Protein AF-A0A3S9A355-F1 (afdb_monomer_lite)

Secondary structure (DSSP, 8-state):
-----HHHHHHHHHHHHHHHHHHHHHHHHHHHHHTT-HHHHS-HHHHHHHHHHHHHHHHHHHHHHHHHHHHHTT------TT--PPPS-HHHHHHHHHHHHHHHHHHHH-

Structure (mmCIF, N/CA/C/O backbone):
data_AF-A0A3S9A355-F1
#
_entry.id   AF-A0A3S9A355-F1
#
loop_
_atom_site.group_PDB
_atom_site.id
_atom_site.type_symbol
_atom_site.label_atom_id
_atom_site.label_alt_id
_atom_site.label_comp_id
_atom_site.label_asym_id
_atom_site.label_entity_id
_atom_site.label_seq_id
_atom_site.pdbx_PDB_ins_code
_atom_site.Cartn_x
_atom_site.Cartn_y
_atom_site.Cartn_z
_atom_site.occupancy
_atom_site.B_iso_or_equiv
_atom_site.auth_seq_id
_atom_site.auth_comp_id
_atom_site.auth_asym_id
_atom_site.auth_atom_id
_atom_site.pdbx_PDB_model_num
ATOM 1 N N . MET A 1 1 ? 5.252 12.314 -27.154 1.00 49.91 1 MET A N 1
ATOM 2 C CA . MET A 1 1 ? 5.104 11.037 -26.419 1.00 49.91 1 MET A CA 1
ATOM 3 C C . MET A 1 1 ? 6.494 10.537 -26.061 1.00 49.91 1 MET A C 1
ATOM 5 O O . MET A 1 1 ? 7.268 10.267 -26.967 1.00 49.91 1 MET A O 1
ATOM 9 N N . ARG A 1 2 ? 6.859 10.505 -24.773 1.00 59.22 2 ARG A N 1
ATOM 10 C CA . ARG A 1 2 ? 8.147 9.936 -24.342 1.00 59.22 2 ARG A CA 1
ATOM 11 C C . ARG A 1 2 ? 8.088 8.416 -24.506 1.00 59.22 2 ARG A C 1
ATOM 13 O O . ARG A 1 2 ? 7.200 7.777 -23.946 1.00 59.22 2 ARG A O 1
ATOM 20 N N . PHE A 1 3 ? 9.007 7.843 -25.276 1.00 64.06 3 PHE A N 1
ATOM 21 C CA . PHE A 1 3 ? 9.158 6.395 -25.374 1.00 64.06 3 PHE A CA 1
ATOM 22 C C . PHE A 1 3 ? 9.804 5.882 -24.081 1.00 64.06 3 PHE A C 1
ATOM 24 O O . PHE A 1 3 ? 11.012 5.977 -23.901 1.00 64.06 3 PHE A O 1
ATOM 31 N N . LEU A 1 4 ? 8.984 5.390 -23.149 1.00 73.31 4 LEU A N 1
ATOM 32 C CA . LEU A 1 4 ? 9.461 4.731 -21.930 1.00 73.31 4 LEU A CA 1
ATOM 33 C C . LEU A 1 4 ? 10.135 3.403 -22.293 1.00 73.31 4 LEU A C 1
ATOM 35 O O . LEU A 1 4 ? 9.485 2.545 -22.906 1.00 73.31 4 LEU A O 1
ATOM 39 N N . SER A 1 5 ? 11.392 3.232 -21.874 1.00 76.25 5 SER A N 1
ATOM 40 C CA . SER A 1 5 ? 12.139 1.973 -21.992 1.00 76.25 5 SER A CA 1
ATOM 41 C C . SER A 1 5 ? 11.449 0.841 -21.215 1.00 76.25 5 SER A C 1
ATOM 43 O O . SER A 1 5 ? 10.748 1.080 -20.230 1.00 76.25 5 SER A O 1
ATOM 45 N N . THR A 1 6 ? 11.637 -0.410 -21.637 1.00 77.31 6 THR A N 1
ATOM 46 C CA . THR A 1 6 ? 11.049 -1.594 -20.983 1.00 77.31 6 THR A CA 1
ATOM 47 C C . THR A 1 6 ? 11.493 -1.744 -19.527 1.00 77.31 6 THR A C 1
ATOM 49 O O . THR A 1 6 ? 10.673 -2.111 -18.687 1.00 77.31 6 THR A O 1
ATOM 52 N N . ALA A 1 7 ? 12.744 -1.404 -19.206 1.00 75.75 7 ALA A N 1
ATOM 53 C CA . ALA A 1 7 ? 13.264 -1.413 -17.837 1.00 75.75 7 ALA A CA 1
ATOM 54 C C . ALA A 1 7 ? 12.567 -0.363 -16.955 1.00 75.75 7 ALA A C 1
ATOM 56 O O . ALA A 1 7 ? 12.084 -0.676 -15.871 1.00 75.75 7 ALA A O 1
ATOM 57 N N . GLN A 1 8 ? 12.404 0.854 -17.478 1.00 79.44 8 GLN A N 1
ATOM 58 C CA . GLN A 1 8 ? 11.722 1.954 -16.791 1.00 79.44 8 GLN A CA 1
ATOM 59 C C . GLN A 1 8 ? 10.246 1.630 -16.530 1.00 79.44 8 GLN A C 1
ATOM 61 O O . GLN A 1 8 ? 9.731 1.883 -15.448 1.00 79.44 8 GLN A O 1
ATOM 66 N N . ARG A 1 9 ? 9.559 0.992 -17.487 1.00 81.62 9 ARG A N 1
ATOM 67 C CA . ARG A 1 9 ? 8.175 0.523 -17.284 1.00 81.62 9 ARG A CA 1
ATOM 68 C C . ARG A 1 9 ? 8.068 -0.518 -16.170 1.00 81.62 9 ARG A C 1
ATOM 70 O O . ARG A 1 9 ? 7.082 -0.509 -15.440 1.00 81.62 9 ARG A O 1
ATOM 77 N N . ARG A 1 10 ? 9.050 -1.418 -16.052 1.00 82.12 10 ARG A N 1
ATOM 78 C CA . ARG A 1 10 ? 9.075 -2.446 -15.000 1.00 82.12 10 ARG A CA 1
ATOM 79 C C . ARG A 1 10 ? 9.292 -1.834 -13.619 1.00 82.12 10 ARG A C 1
ATOM 81 O O . ARG A 1 10 ? 8.571 -2.210 -12.703 1.00 82.12 10 ARG A O 1
ATOM 88 N N . ALA A 1 11 ? 10.217 -0.886 -13.488 1.00 82.00 11 ALA A N 1
ATOM 89 C CA . ALA A 1 11 ? 10.472 -0.190 -12.227 1.00 82.00 11 ALA A CA 1
ATOM 90 C C . ALA A 1 11 ? 9.240 0.612 -11.760 1.00 82.00 11 ALA A C 1
ATOM 92 O O . ALA A 1 11 ? 8.757 0.412 -10.642 1.00 82.00 11 ALA A O 1
ATOM 93 N N . ILE A 1 12 ? 8.613 1.363 -12.675 1.00 85.75 12 ILE A N 1
ATOM 94 C CA . ILE A 1 12 ? 7.362 2.083 -12.402 1.00 85.75 12 ILE A CA 1
ATOM 95 C C . ILE A 1 12 ? 6.268 1.103 -11.960 1.00 85.75 12 ILE A C 1
ATOM 97 O O . ILE A 1 12 ? 5.634 1.308 -10.926 1.00 85.75 12 ILE A O 1
ATOM 101 N N . ALA A 1 13 ? 6.051 0.016 -12.709 1.00 87.25 13 ALA A N 1
ATOM 102 C CA . ALA A 1 13 ? 5.039 -0.982 -12.362 1.00 87.25 13 ALA A CA 1
ATOM 103 C C . ALA A 1 13 ? 5.299 -1.606 -10.981 1.00 87.25 13 ALA A C 1
ATOM 105 O O . ALA A 1 13 ? 4.369 -1.762 -10.194 1.00 87.25 13 ALA A O 1
ATOM 106 N N . HIS A 1 14 ? 6.557 -1.908 -10.660 1.00 86.62 14 HIS A N 1
ATOM 107 C CA . HIS A 1 14 ? 6.967 -2.459 -9.368 1.00 86.62 14 HIS A CA 1
ATOM 108 C C . HIS A 1 14 ? 6.615 -1.523 -8.206 1.00 86.62 14 HIS A C 1
ATOM 110 O O . HIS A 1 14 ? 6.001 -1.955 -7.224 1.00 86.62 14 HIS A O 1
ATOM 116 N N . HIS A 1 15 ? 6.953 -0.238 -8.332 1.00 88.69 15 HIS A N 1
ATOM 117 C CA . HIS A 1 15 ? 6.635 0.780 -7.332 1.00 88.69 15 HIS A CA 1
ATOM 118 C C . HIS A 1 15 ? 5.126 1.016 -7.190 1.00 88.69 15 HIS A C 1
ATOM 120 O O . HIS A 1 15 ? 4.627 1.116 -6.067 1.00 88.69 15 HIS A O 1
ATOM 126 N N . LEU A 1 16 ? 4.380 1.029 -8.299 1.00 91.19 16 LEU A N 1
ATOM 127 C CA . LEU A 1 16 ? 2.924 1.191 -8.288 1.00 91.19 16 LEU A CA 1
ATOM 128 C C . LEU A 1 16 ? 2.200 -0.003 -7.656 1.00 91.19 16 LEU A C 1
ATOM 130 O O . LEU A 1 16 ? 1.292 0.200 -6.849 1.00 91.19 16 LEU A O 1
ATOM 134 N N . ILE A 1 17 ? 2.604 -1.238 -7.971 1.00 92.06 17 ILE A N 1
ATOM 135 C CA . ILE A 1 17 ? 2.017 -2.448 -7.374 1.00 92.06 17 ILE A CA 1
ATOM 136 C C . ILE A 1 17 ? 2.235 -2.435 -5.862 1.00 92.06 17 ILE A C 1
ATOM 138 O O . ILE A 1 17 ? 1.279 -2.587 -5.102 1.00 92.06 17 ILE A O 1
ATOM 142 N N . ARG A 1 18 ? 3.471 -2.199 -5.406 1.00 91.56 18 ARG A N 1
ATOM 143 C CA . ARG A 1 18 ? 3.762 -2.137 -3.969 1.00 91.56 18 ARG A CA 1
ATOM 144 C C . ARG A 1 18 ? 3.002 -1.002 -3.282 1.00 91.56 18 ARG A C 1
ATOM 146 O O . ARG A 1 18 ? 2.383 -1.243 -2.252 1.00 91.56 18 ARG A O 1
ATOM 153 N N . SER A 1 19 ? 2.994 0.201 -3.860 1.00 94.88 19 SER A N 1
ATOM 154 C CA . SER A 1 19 ? 2.238 1.338 -3.318 1.00 94.88 19 SER A CA 1
ATOM 155 C C . SER A 1 19 ? 0.744 1.013 -3.180 1.00 94.88 19 SER A C 1
ATOM 157 O O . SER A 1 19 ? 0.150 1.284 -2.135 1.00 94.88 19 SER A O 1
ATOM 159 N N . SER A 1 20 ? 0.160 0.339 -4.175 1.00 95.56 20 SER A N 1
ATOM 160 C CA . SER A 1 20 ? -1.246 -0.089 -4.156 1.00 95.56 20 SER A CA 1
ATOM 161 C C . SER A 1 20 ? -1.522 -1.113 -3.051 1.00 95.56 20 SER A C 1
ATOM 163 O O . SER A 1 20 ? -2.491 -0.965 -2.311 1.00 95.56 20 SER A O 1
ATOM 165 N N . ILE A 1 21 ? -0.651 -2.116 -2.890 1.00 95.44 21 ILE A N 1
ATOM 166 C CA . ILE A 1 21 ? -0.770 -3.139 -1.836 1.00 95.44 21 ILE A CA 1
ATOM 167 C C . ILE A 1 21 ? -0.695 -2.499 -0.445 1.00 95.44 21 ILE A C 1
ATOM 169 O O . ILE A 1 21 ? -1.554 -2.755 0.397 1.00 95.44 21 ILE A O 1
ATOM 173 N N . LEU A 1 22 ? 0.304 -1.644 -0.202 1.00 96.56 22 LEU A N 1
ATOM 174 C CA . LEU A 1 22 ? 0.476 -0.982 1.094 1.00 96.56 22 LEU A CA 1
ATOM 175 C C . LEU A 1 22 ? -0.692 -0.041 1.413 1.00 96.56 22 LEU A C 1
ATOM 177 O O . LEU A 1 22 ? -1.178 -0.030 2.543 1.00 96.56 22 LEU A O 1
ATOM 181 N N . THR A 1 23 ? -1.173 0.698 0.411 1.00 97.31 23 THR A N 1
ATOM 182 C CA . THR A 1 23 ? -2.380 1.529 0.529 1.00 97.31 23 THR A CA 1
ATOM 183 C C . THR A 1 23 ? -3.590 0.673 0.889 1.00 97.31 23 THR A C 1
ATOM 185 O O . THR A 1 23 ? -4.335 1.026 1.799 1.00 97.31 23 THR A O 1
ATOM 188 N N . GLY A 1 24 ? -3.756 -0.477 0.233 1.00 96.38 24 GLY A N 1
ATOM 189 C CA . GLY A 1 24 ? -4.821 -1.427 0.535 1.00 96.38 24 GLY A CA 1
ATOM 190 C C . GLY A 1 24 ? -4.795 -1.896 1.990 1.00 96.38 24 GLY A C 1
ATOM 191 O O . GLY A 1 24 ? -5.821 -1.825 2.661 1.00 96.38 24 GLY A O 1
ATOM 192 N N . PHE A 1 25 ? -3.631 -2.293 2.514 1.00 96.81 25 PH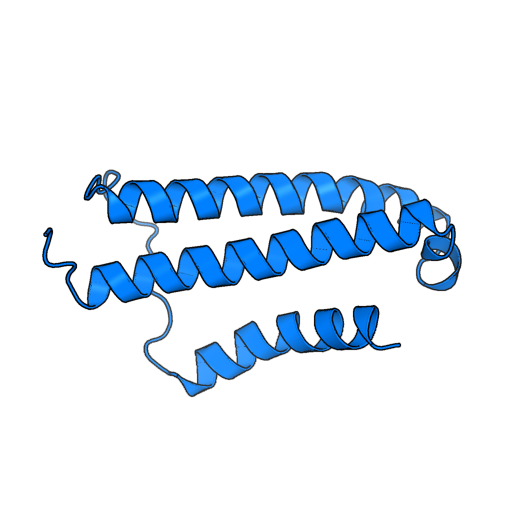E A N 1
ATOM 193 C CA . PHE A 1 25 ? -3.499 -2.655 3.931 1.00 96.81 25 PHE A CA 1
ATOM 194 C C . PHE A 1 25 ? -3.808 -1.486 4.871 1.00 96.81 25 PHE A C 1
ATOM 196 O O . PHE A 1 25 ? -4.526 -1.668 5.853 1.00 96.81 25 PHE A O 1
ATOM 203 N N . GLY A 1 26 ? -3.307 -0.284 4.574 1.00 96.81 26 GLY A N 1
ATOM 204 C CA . GLY A 1 26 ? -3.604 0.908 5.370 1.00 96.81 26 GLY A CA 1
ATOM 205 C C . GLY A 1 26 ? -5.104 1.214 5.420 1.00 96.81 26 GLY A C 1
ATOM 206 O O . GLY A 1 26 ? -5.652 1.461 6.496 1.00 96.81 26 GLY A O 1
ATOM 207 N N . LEU A 1 27 ? -5.788 1.135 4.275 1.00 96.56 27 LEU A N 1
ATOM 208 C CA . LEU A 1 27 ? -7.238 1.324 4.178 1.00 96.56 27 LEU A CA 1
ATOM 209 C C . LEU A 1 27 ? -8.014 0.222 4.903 1.00 96.56 27 LEU A C 1
ATOM 211 O O . LEU A 1 27 ? -8.997 0.522 5.576 1.00 96.56 27 LEU A O 1
ATOM 215 N N . TYR A 1 28 ? -7.559 -1.027 4.819 1.00 95.75 28 TYR A N 1
ATOM 216 C CA . TYR A 1 28 ? -8.180 -2.139 5.533 1.00 95.75 28 TYR A CA 1
ATOM 217 C C . TYR A 1 28 ? -8.097 -1.956 7.054 1.00 95.75 28 TYR A C 1
ATOM 219 O O . TYR A 1 28 ? -9.092 -2.118 7.757 1.00 95.75 28 TYR A O 1
ATOM 227 N N . ILE A 1 29 ? -6.946 -1.515 7.572 1.00 95.50 29 ILE A N 1
ATOM 228 C CA . ILE A 1 29 ? -6.810 -1.179 8.996 1.00 95.50 29 ILE A CA 1
ATOM 229 C C . ILE A 1 29 ? -7.782 -0.055 9.372 1.00 95.50 29 ILE A C 1
ATOM 231 O O . ILE A 1 29 ? -8.484 -0.174 10.374 1.00 95.50 29 ILE A O 1
ATOM 235 N N . ILE A 1 30 ? -7.870 1.014 8.571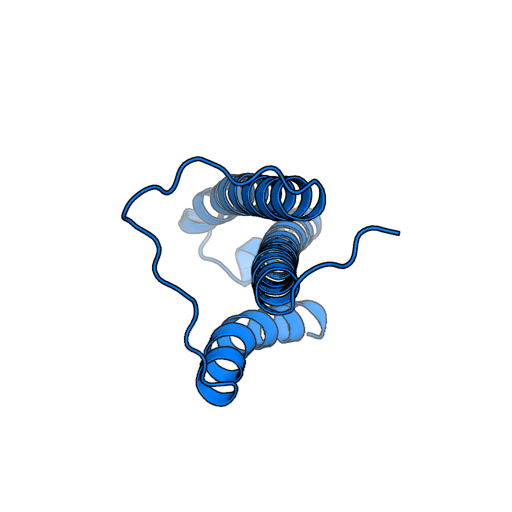 1.00 95.81 30 ILE A N 1
ATOM 236 C CA . ILE A 1 30 ? -8.830 2.104 8.813 1.00 95.81 30 ILE A CA 1
ATOM 237 C C . ILE A 1 30 ? -10.267 1.568 8.855 1.00 95.81 30 ILE A C 1
ATOM 239 O O . ILE A 1 30 ? -11.019 1.921 9.763 1.00 95.81 30 ILE A O 1
ATOM 243 N N . PHE A 1 31 ? -10.637 0.693 7.921 1.00 95.31 31 PHE A N 1
ATOM 244 C CA . PHE A 1 31 ? -11.953 0.060 7.877 1.00 95.31 31 PHE A CA 1
ATOM 245 C C . PHE A 1 31 ? -12.254 -0.749 9.152 1.00 95.31 31 PHE A C 1
ATOM 247 O O . PHE A 1 31 ? -13.306 -0.558 9.769 1.00 95.31 31 PHE A O 1
ATOM 254 N N . LEU A 1 32 ? -11.317 -1.582 9.616 1.00 94.31 32 LEU A N 1
ATOM 255 C CA . LEU A 1 32 ? -11.466 -2.351 10.862 1.00 94.31 32 LEU A CA 1
ATOM 256 C C . LEU A 1 32 ? -11.564 -1.454 12.106 1.00 94.31 32 LEU A C 1
ATOM 258 O O . LEU A 1 32 ? -12.262 -1.780 13.070 1.00 94.31 32 LEU A O 1
ATOM 262 N N . VAL A 1 33 ? -10.866 -0.316 12.103 1.00 94.19 33 VAL A N 1
ATOM 263 C CA . VAL A 1 33 ? -10.942 0.676 13.185 1.00 94.19 33 VAL A CA 1
ATOM 264 C C . VAL A 1 33 ? -12.308 1.356 13.204 1.00 94.19 33 VAL A C 1
ATOM 266 O O . VAL A 1 33 ? -12.896 1.476 14.277 1.00 94.19 33 VAL A O 1
ATOM 269 N N . GLN A 1 34 ? -12.818 1.780 12.045 1.00 95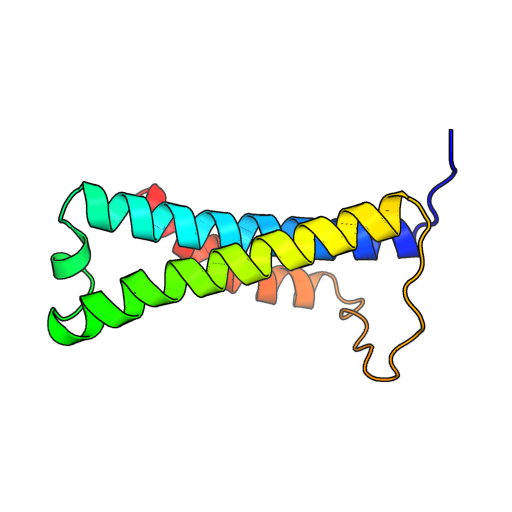.12 34 GLN A N 1
ATOM 270 C CA . GLN A 1 34 ? -14.109 2.468 11.932 1.00 95.12 34 GLN A CA 1
ATOM 271 C C . GLN A 1 34 ? -15.292 1.555 12.269 1.00 95.12 34 GLN A C 1
ATOM 273 O O . GLN A 1 34 ? -16.262 2.003 12.870 1.00 95.12 34 GLN A O 1
ATOM 278 N N . THR A 1 35 ? -15.204 0.270 11.926 1.00 94.12 35 THR A N 1
ATOM 279 C CA . THR A 1 35 ? -16.241 -0.726 12.243 1.00 94.12 35 THR A CA 1
ATOM 280 C C . THR A 1 35 ? -16.130 -1.283 13.664 1.00 94.12 35 THR A C 1
ATOM 282 O O . THR A 1 35 ? -16.933 -2.126 14.052 1.00 94.12 35 THR A O 1
ATOM 285 N N . HIS A 1 36 ? -15.143 -0.837 14.454 1.00 91.12 36 HIS A N 1
ATOM 286 C CA . HIS A 1 36 ? -14.833 -1.356 15.792 1.00 91.12 36 HIS A CA 1
ATOM 287 C C . HIS A 1 36 ? -14.550 -2.874 15.842 1.00 91.12 36 HIS A C 1
ATOM 289 O O . HIS A 1 36 ? -14.491 -3.459 16.924 1.00 91.12 36 HIS A O 1
ATOM 295 N N . THR A 1 37 ? -14.309 -3.510 14.694 1.00 92.12 37 THR A N 1
ATOM 296 C CA . THR A 1 37 ? -14.045 -4.953 14.580 1.00 92.12 37 THR A CA 1
ATOM 297 C C . THR A 1 37 ? -12.575 -5.300 14.789 1.00 92.12 37 THR A C 1
ATOM 299 O O . THR A 1 37 ? -12.252 -6.457 15.032 1.00 92.12 37 THR A O 1
ATOM 302 N N . LEU A 1 38 ? -11.665 -4.317 14.783 1.00 89.88 38 LEU A N 1
ATOM 303 C CA . LEU A 1 38 ? -10.224 -4.561 14.939 1.00 89.88 38 LEU A CA 1
ATOM 304 C C . LEU A 1 38 ? -9.874 -5.416 16.174 1.00 89.88 38 LEU A C 1
ATOM 306 O O . LEU A 1 38 ? -8.982 -6.254 16.101 1.00 89.88 38 LEU A O 1
ATOM 310 N N . VAL A 1 39 ? -10.584 -5.228 17.291 1.00 89.06 39 VAL A N 1
ATOM 311 C CA . VAL A 1 39 ? -10.352 -5.965 18.550 1.00 89.06 39 VAL A CA 1
ATOM 312 C C . VAL A 1 39 ? -10.784 -7.440 18.459 1.00 89.06 39 VAL A C 1
ATOM 314 O O . VAL A 1 39 ? -10.340 -8.262 19.250 1.00 89.06 39 VAL A O 1
ATOM 317 N N . GLN A 1 40 ? -11.615 -7.803 17.478 1.00 89.19 40 GLN A N 1
ATOM 318 C CA . GLN A 1 40 ? -12.001 -9.196 17.217 1.00 89.19 40 GLN A CA 1
ATOM 319 C C . GLN A 1 40 ? -10.888 -9.973 16.500 1.00 89.19 40 GLN A C 1
ATOM 321 O O . GLN A 1 40 ? -10.804 -11.190 16.633 1.00 89.19 40 GLN A O 1
ATOM 326 N N . TYR A 1 41 ? -10.030 -9.270 15.756 1.00 86.88 41 TYR A N 1
ATOM 327 C CA . TYR A 1 41 ? -8.928 -9.858 14.989 1.00 86.88 41 TYR A CA 1
ATOM 328 C C . TYR A 1 41 ? -7.576 -9.748 15.697 1.00 86.88 41 TYR A C 1
ATOM 330 O O . TYR A 1 41 ? -6.666 -10.529 15.425 1.00 86.88 41 TYR A O 1
ATOM 338 N N . VAL A 1 42 ? -7.421 -8.751 16.568 1.00 89.81 42 VAL A N 1
ATOM 339 C CA . VAL A 1 42 ? -6.148 -8.396 17.193 1.00 89.81 42 VAL A CA 1
ATOM 340 C C . VAL A 1 42 ? -6.351 -8.214 18.691 1.00 89.81 42 VAL A C 1
ATOM 342 O O . VAL A 1 42 ? -7.244 -7.485 19.117 1.00 89.81 42 VAL A O 1
ATOM 345 N N . GLU A 1 43 ? -5.459 -8.818 19.478 1.00 92.00 43 GLU A N 1
ATOM 346 C CA . GLU A 1 43 ? -5.366 -8.620 20.927 1.00 92.00 43 GLU A CA 1
ATOM 347 C C . GLU A 1 43 ? -5.436 -7.116 21.284 1.00 92.00 43 GLU A C 1
ATOM 349 O O . GLU A 1 43 ? -4.703 -6.318 20.684 1.00 92.00 43 GLU A O 1
ATOM 354 N N . PRO A 1 44 ? -6.261 -6.689 22.262 1.00 88.88 44 PRO A N 1
ATOM 355 C CA . PRO A 1 44 ? -6.461 -5.276 22.597 1.00 88.88 44 PRO A CA 1
ATOM 356 C C . PRO A 1 44 ? -5.166 -4.476 22.794 1.00 88.88 44 PRO A C 1
ATOM 358 O O . PRO A 1 44 ? -5.056 -3.346 22.317 1.00 88.88 44 PRO A O 1
ATOM 361 N N . ASN A 1 45 ? -4.159 -5.081 23.428 1.00 91.56 45 ASN A N 1
ATOM 362 C CA . ASN A 1 45 ? -2.854 -4.458 23.666 1.00 91.56 45 ASN A CA 1
ATOM 363 C C . ASN A 1 45 ? -2.058 -4.213 22.370 1.00 91.56 45 ASN A C 1
ATOM 365 O O . ASN A 1 45 ? -1.270 -3.272 22.286 1.00 91.56 45 ASN A O 1
ATOM 369 N N . LEU A 1 46 ? -2.288 -5.025 21.334 1.00 93.25 46 LEU A N 1
ATOM 370 C CA . LEU A 1 46 ? -1.665 -4.883 20.017 1.00 93.25 46 LEU A CA 1
ATOM 371 C C . LEU A 1 46 ? -2.434 -3.934 19.089 1.00 93.25 46 LEU A C 1
ATOM 373 O O . LEU A 1 46 ? -1.857 -3.409 18.134 1.00 93.25 46 LEU A O 1
ATOM 377 N N . SER A 1 47 ? -3.705 -3.649 19.393 1.00 93.38 47 SER A N 1
ATOM 378 C CA . SER A 1 47 ? -4.569 -2.769 18.593 1.00 93.38 47 SER A CA 1
ATOM 379 C C . SER A 1 47 ? -3.932 -1.401 18.325 1.00 93.38 47 SER A C 1
ATOM 381 O O . SER A 1 47 ? -4.006 -0.885 17.209 1.00 93.38 47 SER A O 1
ATOM 383 N N . VAL A 1 48 ? -3.252 -0.821 19.320 1.00 94.12 48 VAL A N 1
ATOM 384 C CA . VAL A 1 48 ? -2.580 0.481 19.177 1.00 94.12 48 VAL A CA 1
ATOM 385 C C . VAL A 1 48 ? -1.437 0.405 18.163 1.00 94.12 48 VAL A C 1
ATOM 387 O O . VAL A 1 48 ? -1.350 1.255 17.277 1.00 94.12 48 VAL A O 1
ATOM 390 N N . TYR A 1 49 ? -0.600 -0.631 18.230 1.00 95.88 49 TYR A N 1
ATOM 391 C CA . TYR A 1 49 ? 0.517 -0.805 17.299 1.00 95.88 49 TYR A CA 1
ATOM 392 C C . TYR A 1 49 ? 0.037 -1.048 15.867 1.00 95.88 49 TYR A C 1
ATOM 394 O O . TYR A 1 49 ? 0.617 -0.500 14.930 1.00 95.88 49 TYR A O 1
ATOM 402 N N . VAL A 1 50 ? -1.062 -1.787 15.685 1.00 95.12 50 VAL A N 1
ATOM 403 C CA . VAL A 1 50 ? -1.659 -1.989 14.355 1.00 95.12 50 VAL A CA 1
ATOM 404 C C . VAL A 1 50 ? -2.170 -0.667 13.779 1.00 95.12 50 VAL A C 1
ATOM 406 O O . VAL A 1 50 ? -1.882 -0.357 12.623 1.00 95.12 50 VAL A O 1
ATOM 409 N N . LYS A 1 51 ? -2.829 0.176 14.584 1.00 94.31 51 LYS A N 1
ATOM 410 C CA . LYS A 1 51 ? -3.244 1.522 14.147 1.00 94.31 51 LYS A CA 1
ATOM 411 C C . LYS A 1 51 ? -2.047 2.390 13.749 1.00 94.31 51 LYS A C 1
ATOM 413 O O . LYS A 1 51 ? -2.093 3.050 12.715 1.00 94.31 51 LYS A O 1
ATOM 418 N N . LEU A 1 52 ? -0.964 2.361 14.528 1.00 96.62 52 LEU A N 1
ATOM 419 C CA . LEU A 1 52 ? 0.264 3.098 14.207 1.00 96.62 52 LEU A CA 1
ATOM 420 C C . LEU A 1 52 ? 0.948 2.568 12.939 1.00 96.62 52 LEU A C 1
ATOM 422 O O . LEU A 1 52 ? 1.481 3.355 12.159 1.00 96.62 52 LEU A O 1
ATOM 426 N N . SER A 1 53 ? 0.887 1.258 12.686 1.00 96.31 53 SER A N 1
ATOM 427 C CA . SER A 1 53 ? 1.455 0.659 11.474 1.00 96.31 53 SER A CA 1
ATOM 428 C C . SER A 1 53 ? 0.815 1.204 10.193 1.00 96.31 53 SER A C 1
ATOM 430 O O . SER A 1 53 ? 1.518 1.377 9.198 1.00 96.31 53 SER A O 1
ATOM 432 N N . ALA A 1 54 ? -0.472 1.578 10.229 1.00 96.19 54 ALA A N 1
ATOM 433 C CA . ALA A 1 54 ? -1.147 2.199 9.091 1.00 96.19 54 ALA A CA 1
ATOM 434 C C . ALA A 1 54 ? -0.457 3.503 8.658 1.00 96.19 54 ALA A C 1
ATOM 436 O O . ALA A 1 54 ? -0.324 3.755 7.462 1.00 96.19 54 ALA A O 1
ATOM 437 N N . ILE A 1 55 ? 0.065 4.292 9.605 1.00 97.19 55 ILE A N 1
ATOM 438 C CA . ILE A 1 55 ? 0.828 5.514 9.303 1.00 97.19 55 ILE A CA 1
ATOM 439 C C . ILE A 1 55 ? 2.096 5.160 8.517 1.00 97.19 55 ILE A C 1
ATOM 441 O O . ILE A 1 55 ? 2.374 5.768 7.484 1.00 97.19 55 ILE A O 1
ATOM 445 N N . GLY A 1 56 ? 2.841 4.146 8.968 1.00 96.56 56 GLY A N 1
ATOM 446 C CA . GLY A 1 56 ? 4.041 3.668 8.278 1.00 96.56 56 GLY A CA 1
ATOM 447 C C . GLY A 1 56 ? 3.742 3.110 6.883 1.00 96.56 56 GLY A C 1
ATOM 448 O O . GLY A 1 56 ? 4.466 3.405 5.929 1.00 96.56 56 GLY A O 1
ATOM 449 N N . LEU A 1 57 ? 2.644 2.362 6.741 1.00 97.06 57 LEU A N 1
ATOM 450 C CA . LEU A 1 57 ? 2.171 1.834 5.459 1.00 97.06 57 LEU A CA 1
ATOM 451 C C . LEU A 1 57 ? 1.828 2.957 4.476 1.00 97.06 57 LEU A C 1
ATOM 453 O O . LEU A 1 57 ? 2.281 2.918 3.334 1.00 97.06 57 LEU A O 1
ATOM 457 N N . PHE A 1 58 ? 1.106 3.994 4.907 1.00 97.56 58 PHE A N 1
ATOM 458 C CA . PHE A 1 58 ? 0.810 5.138 4.040 1.00 97.56 58 PHE A CA 1
ATOM 459 C C . PHE A 1 58 ? 2.058 5.951 3.701 1.00 97.56 58 PHE A C 1
ATOM 461 O O . PHE A 1 58 ? 2.248 6.300 2.538 1.00 97.56 58 PHE A O 1
ATOM 468 N N . ALA A 1 59 ? 2.942 6.208 4.669 1.00 97.06 59 ALA A N 1
ATOM 469 C CA . ALA A 1 59 ? 4.185 6.937 4.419 1.00 97.06 59 ALA A CA 1
ATOM 470 C C . ALA A 1 59 ? 5.046 6.238 3.351 1.00 97.06 59 ALA A C 1
ATOM 472 O O . ALA A 1 59 ? 5.507 6.862 2.393 1.00 97.06 59 ALA A O 1
ATOM 473 N N . THR A 1 60 ? 5.205 4.920 3.467 1.00 94.94 60 THR A N 1
ATOM 474 C CA . THR A 1 60 ? 5.960 4.114 2.497 1.00 94.94 60 THR A CA 1
ATOM 475 C C . THR A 1 60 ? 5.220 3.933 1.168 1.00 94.94 60 THR A C 1
ATOM 477 O O . THR A 1 60 ? 5.870 3.867 0.122 1.00 94.94 60 THR A O 1
ATOM 480 N N . ALA A 1 61 ? 3.885 3.896 1.154 1.00 96.19 61 ALA A N 1
ATOM 481 C CA . ALA A 1 61 ? 3.097 3.892 -0.080 1.00 96.19 61 ALA A CA 1
ATOM 482 C C . ALA A 1 61 ? 3.242 5.207 -0.862 1.00 96.19 61 ALA A C 1
ATOM 484 O O . ALA A 1 61 ? 3.453 5.169 -2.077 1.00 96.19 61 ALA A O 1
ATOM 485 N N . ILE A 1 62 ? 3.191 6.351 -0.169 1.00 96.19 62 ILE A N 1
ATOM 486 C CA . ILE A 1 62 ? 3.396 7.687 -0.747 1.00 96.19 62 ILE A CA 1
ATOM 487 C C . ILE A 1 62 ? 4.814 7.811 -1.301 1.00 96.19 62 ILE A C 1
ATOM 489 O O . ILE A 1 62 ? 4.983 8.269 -2.430 1.00 96.19 62 ILE A O 1
ATOM 493 N N . TYR A 1 63 ? 5.824 7.360 -0.551 1.00 93.62 63 TYR A N 1
ATOM 494 C CA . TYR A 1 63 ? 7.208 7.355 -1.027 1.00 93.62 63 TYR A CA 1
ATOM 495 C C . TYR A 1 63 ? 7.352 6.565 -2.334 1.00 93.62 63 TYR A C 1
ATOM 497 O O . TYR A 1 63 ? 7.871 7.085 -3.317 1.00 93.62 63 TYR A O 1
ATOM 505 N N . GLN A 1 64 ? 6.813 5.343 -2.384 1.00 91.56 64 GLN A N 1
ATOM 506 C CA . GLN A 1 64 ? 6.869 4.507 -3.588 1.00 91.56 64 GLN A CA 1
ATOM 507 C C . GLN A 1 64 ? 6.093 5.110 -4.763 1.00 91.56 64 GLN A C 1
ATOM 509 O O . GLN A 1 64 ? 6.546 5.018 -5.903 1.00 91.56 64 GLN A O 1
ATOM 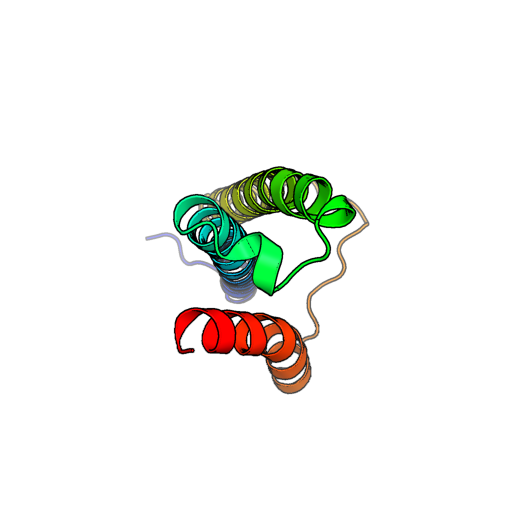514 N N . LEU A 1 65 ? 4.961 5.770 -4.504 1.00 92.94 65 LEU A N 1
ATOM 515 C CA . LEU A 1 65 ? 4.226 6.498 -5.536 1.00 92.94 65 LEU A CA 1
ATOM 516 C C . LEU A 1 65 ? 5.060 7.664 -6.086 1.00 92.94 65 LEU A C 1
ATOM 518 O O . LEU A 1 65 ? 5.155 7.832 -7.299 1.00 92.94 65 LEU A O 1
ATOM 522 N N . HIS A 1 66 ? 5.718 8.429 -5.212 1.00 90.69 66 HIS A N 1
ATOM 523 C CA . HIS A 1 66 ? 6.632 9.495 -5.623 1.00 90.69 66 HIS A CA 1
ATOM 524 C C . HIS A 1 66 ? 7.804 8.968 -6.458 1.00 90.69 66 HIS A C 1
ATOM 526 O O . HIS A 1 66 ? 8.139 9.594 -7.464 1.00 90.69 66 HIS A O 1
ATOM 532 N N . SER A 1 67 ? 8.397 7.827 -6.096 1.00 87.00 67 SER A N 1
ATOM 533 C CA . SER A 1 67 ? 9.452 7.182 -6.892 1.00 87.00 67 SER A CA 1
ATOM 534 C C . SER A 1 67 ? 8.956 6.806 -8.292 1.00 87.00 67 SER A C 1
ATOM 536 O O . SER A 1 67 ? 9.604 7.146 -9.279 1.00 87.00 67 SER A O 1
ATOM 538 N N . ALA A 1 68 ? 7.763 6.209 -8.400 1.00 87.69 68 ALA A N 1
ATOM 539 C CA . ALA A 1 68 ? 7.156 5.880 -9.691 1.00 87.69 68 ALA A CA 1
ATOM 540 C C . ALA A 1 68 ? 6.909 7.130 -10.561 1.00 87.69 68 ALA A C 1
ATOM 542 O O . ALA A 1 68 ? 7.125 7.106 -11.775 1.00 87.69 68 ALA A O 1
ATOM 543 N N . LEU A 1 69 ? 6.475 8.238 -9.947 1.00 88.56 69 LEU A N 1
ATOM 544 C CA . LEU A 1 69 ? 6.257 9.511 -10.642 1.00 88.56 69 LEU A CA 1
ATOM 545 C C . LEU A 1 69 ? 7.572 10.142 -11.127 1.00 88.56 69 LEU A C 1
ATOM 547 O O . LEU A 1 69 ? 7.623 10.634 -12.255 1.00 88.56 69 LEU A O 1
ATOM 551 N N . GLN A 1 70 ? 8.635 10.104 -10.318 1.00 85.56 70 GLN A N 1
ATOM 552 C CA . GLN A 1 70 ? 9.963 10.594 -10.712 1.00 85.56 70 GLN A CA 1
ATOM 553 C C . GLN A 1 70 ? 10.530 9.789 -11.885 1.00 85.56 70 GLN A C 1
ATOM 555 O O . GLN A 1 70 ? 10.964 10.371 -12.885 1.00 85.56 70 GLN A O 1
ATOM 560 N N . GLU A 1 71 ? 10.435 8.458 -11.820 1.00 83.88 71 GLU A N 1
AT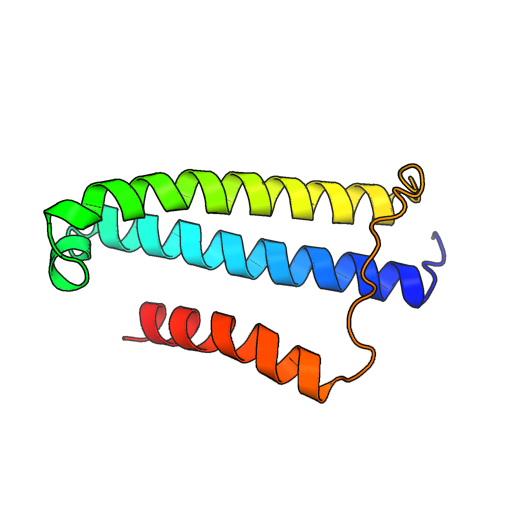OM 561 C CA . GLU A 1 71 ? 10.827 7.583 -12.925 1.00 83.88 71 GLU A CA 1
ATOM 562 C C . GLU A 1 71 ? 10.021 7.882 -14.187 1.00 83.88 71 GLU A C 1
ATOM 564 O O . GLU A 1 71 ? 10.591 7.965 -15.274 1.00 83.88 71 GLU A O 1
ATOM 569 N N . TRP A 1 72 ? 8.712 8.118 -14.079 1.00 81.12 72 TRP A N 1
ATOM 570 C CA . TRP A 1 72 ? 7.885 8.489 -15.230 1.00 81.12 72 TRP A CA 1
ATOM 571 C C . TRP A 1 72 ? 8.306 9.830 -15.855 1.00 81.12 72 TRP A C 1
ATOM 573 O O . TRP A 1 72 ? 8.314 9.982 -17.083 1.00 81.12 72 TRP A O 1
ATOM 583 N N . GLN A 1 73 ? 8.730 10.787 -15.029 1.00 84.31 73 GLN A N 1
ATOM 584 C CA . GLN A 1 73 ? 9.270 12.077 -15.466 1.00 84.31 73 GLN A CA 1
ATOM 585 C C . GLN A 1 73 ? 10.698 11.980 -16.033 1.00 84.31 73 GLN A C 1
ATOM 587 O O . GLN A 1 73 ? 11.208 12.977 -16.554 1.00 84.31 73 GLN A O 1
ATOM 592 N N . GLY A 1 74 ? 11.321 10.797 -16.013 1.00 74.38 74 GLY A N 1
ATOM 593 C CA . GLY A 1 74 ? 12.697 10.585 -16.465 1.00 74.38 74 GLY A CA 1
ATOM 594 C C . GLY A 1 74 ? 13.732 11.210 -15.530 1.00 74.38 74 GLY A C 1
ATOM 595 O O . GLY A 1 74 ? 14.864 11.437 -15.948 1.00 74.38 74 GLY A O 1
ATOM 596 N N . VAL A 1 75 ? 13.338 11.518 -14.292 1.00 71.31 75 VAL A N 1
ATOM 597 C CA . VAL A 1 75 ? 14.242 11.981 -13.243 1.00 71.31 75 VAL A CA 1
ATOM 598 C C . VAL A 1 75 ? 14.810 10.734 -12.580 1.00 71.31 75 VAL A C 1
ATOM 600 O O . VAL A 1 75 ? 14.208 10.161 -11.676 1.00 71.31 75 VAL A O 1
ATOM 603 N N . THR A 1 76 ? 15.951 10.263 -13.076 1.00 64.00 76 THR A N 1
ATOM 604 C CA . THR A 1 76 ? 16.717 9.214 -12.401 1.00 64.00 76 THR A CA 1
ATOM 605 C C . THR A 1 76 ? 17.408 9.831 -11.195 1.00 64.00 76 THR A C 1
ATOM 607 O O . THR A 1 76 ? 18.327 10.637 -11.355 1.00 64.00 76 THR A O 1
ATOM 610 N N . ALA A 1 77 ? 16.953 9.473 -9.992 1.00 61.06 77 ALA A N 1
ATOM 611 C CA . ALA A 1 77 ? 17.692 9.752 -8.768 1.00 61.06 77 ALA A CA 1
ATOM 612 C C . ALA A 1 77 ? 19.118 9.190 -8.897 1.00 61.06 77 ALA A C 1
ATOM 614 O O . ALA A 1 77 ? 19.324 8.173 -9.566 1.00 61.06 77 ALA A O 1
ATOM 615 N N . ALA A 1 78 ? 20.102 9.872 -8.300 1.00 55.03 78 ALA A N 1
ATOM 616 C CA . ALA A 1 78 ? 21.489 9.417 -8.317 1.00 55.03 78 ALA A CA 1
ATOM 617 C C . ALA A 1 78 ? 21.550 7.934 -7.901 1.00 55.03 78 ALA A C 1
ATOM 619 O O . ALA A 1 78 ? 20.853 7.566 -6.951 1.00 55.03 78 ALA A O 1
ATOM 620 N N . PRO A 1 79 ? 22.322 7.084 -8.602 1.00 51.50 79 PRO A N 1
ATOM 621 C CA . PRO A 1 79 ? 22.384 5.663 -8.297 1.00 51.50 79 PRO A CA 1
ATOM 622 C C . PRO A 1 79 ? 22.962 5.491 -6.891 1.00 51.50 79 PRO A C 1
ATOM 624 O O . PRO A 1 79 ? 24.171 5.553 -6.686 1.00 51.50 79 PRO A O 1
ATOM 627 N N . CYS A 1 80 ? 22.095 5.316 -5.897 1.00 56.94 80 CYS A N 1
ATOM 628 C CA . CYS A 1 80 ? 22.505 4.758 -4.623 1.00 56.94 80 CYS A CA 1
ATOM 629 C C . CYS A 1 80 ? 22.902 3.307 -4.905 1.00 56.94 80 CYS A C 1
ATOM 631 O O . CYS A 1 80 ? 22.098 2.544 -5.441 1.00 56.94 80 CYS A O 1
ATOM 633 N N . ASP A 1 81 ? 24.126 2.933 -4.541 1.00 46.72 81 ASP A N 1
ATOM 634 C CA . ASP A 1 81 ? 24.747 1.608 -4.725 1.00 46.72 81 ASP A CA 1
ATOM 635 C C . ASP A 1 81 ? 24.087 0.494 -3.871 1.00 46.72 81 ASP A C 1
ATOM 637 O O . ASP A 1 81 ? 24.708 -0.454 -3.407 1.00 46.72 81 ASP A O 1
ATOM 641 N N . CYS A 1 82 ? 22.789 0.632 -3.599 1.00 58.19 82 CYS A N 1
ATOM 642 C CA . CYS A 1 82 ? 21.957 -0.281 -2.821 1.00 58.19 82 CYS A CA 1
ATOM 643 C C . CYS A 1 82 ? 20.839 -0.895 -3.683 1.00 58.19 82 CYS A C 1
ATOM 645 O O . CYS A 1 82 ? 19.842 -1.387 -3.152 1.00 58.19 82 CYS A O 1
ATOM 647 N N . ASN A 1 83 ? 20.958 -0.820 -5.014 1.00 54.50 83 ASN A N 1
ATOM 648 C CA . ASN A 1 83 ? 19.899 -1.218 -5.933 1.00 54.50 83 ASN A CA 1
ATOM 649 C C . ASN A 1 83 ? 19.817 -2.749 -6.053 1.00 54.50 83 ASN A C 1
ATOM 651 O O . ASN A 1 83 ? 20.456 -3.363 -6.904 1.00 54.50 83 ASN A O 1
ATOM 655 N N . HIS A 1 84 ? 19.005 -3.380 -5.206 1.00 59.84 84 HIS A N 1
ATOM 656 C CA . HIS A 1 84 ? 18.530 -4.732 -5.477 1.00 59.84 84 HIS A CA 1
ATOM 657 C C . HIS A 1 84 ? 17.485 -4.676 -6.590 1.00 59.84 84 HIS A C 1
ATOM 659 O O . HIS A 1 84 ? 16.311 -4.387 -6.347 1.00 59.84 84 HIS A O 1
ATOM 665 N N . GLU A 1 85 ? 17.922 -4.956 -7.819 1.00 63.19 85 GLU A N 1
ATOM 666 C CA . GLU A 1 85 ? 17.006 -5.165 -8.933 1.00 63.19 85 GLU A CA 1
ATOM 667 C C . GLU A 1 85 ? 16.000 -6.279 -8.591 1.00 63.19 85 GLU A C 1
ATOM 669 O O . GLU A 1 85 ? 16.382 -7.321 -8.041 1.00 63.19 85 GLU A O 1
ATOM 674 N N . PRO A 1 86 ? 14.703 -6.082 -8.892 1.00 64.38 86 PRO A N 1
ATOM 675 C CA . PRO A 1 86 ? 13.702 -7.122 -8.719 1.00 64.38 86 PRO A CA 1
ATOM 676 C C . PRO A 1 86 ? 14.108 -8.393 -9.465 1.00 64.38 86 PRO A C 1
ATOM 678 O O . PRO A 1 86 ? 14.646 -8.331 -10.572 1.00 64.38 86 PRO A O 1
ATOM 681 N N . SER A 1 87 ? 13.799 -9.558 -8.887 1.00 66.19 87 SER A N 1
ATOM 682 C CA . SER A 1 87 ? 14.045 -10.828 -9.568 1.00 66.19 87 SER A CA 1
ATOM 683 C C . SER A 1 87 ? 13.366 -10.822 -10.938 1.00 66.19 87 SER A C 1
ATOM 685 O O . SER A 1 87 ? 12.172 -10.538 -11.061 1.00 66.19 87 SER A O 1
ATOM 687 N N . ALA A 1 88 ? 14.118 -11.177 -11.980 1.00 70.00 88 ALA A N 1
ATOM 688 C CA . ALA A 1 88 ? 13.584 -11.298 -13.334 1.00 70.00 88 ALA A CA 1
ATOM 689 C C . ALA A 1 88 ? 12.559 -12.446 -13.467 1.00 70.00 88 ALA A C 1
ATOM 691 O O . ALA A 1 88 ? 11.849 -12.525 -14.471 1.00 70.00 88 ALA A O 1
ATOM 692 N N . SER A 1 89 ? 12.469 -13.333 -12.467 1.00 81.94 89 SER A N 1
ATOM 693 C CA . SER A 1 89 ? 11.545 -14.464 -12.465 1.00 81.94 89 SER A CA 1
ATOM 694 C C . SER A 1 89 ? 10.110 -14.020 -12.178 1.00 81.94 89 SER A C 1
ATOM 696 O O . SER A 1 89 ? 9.775 -13.582 -11.076 1.00 81.94 89 SER A O 1
ATOM 698 N N . LEU A 1 90 ? 9.230 -14.207 -13.166 1.00 79.12 90 LEU A N 1
ATOM 699 C CA . LEU A 1 90 ? 7.793 -13.962 -13.021 1.00 79.12 90 LEU A CA 1
ATOM 700 C C . LEU A 1 90 ? 7.171 -14.807 -11.903 1.00 79.12 90 LEU A C 1
ATOM 702 O O . LEU A 1 90 ? 6.309 -14.309 -11.186 1.00 79.12 90 LEU A O 1
ATOM 706 N N . LEU A 1 91 ? 7.628 -16.050 -11.718 1.00 85.50 91 LEU A N 1
ATOM 707 C CA . LEU A 1 91 ? 7.109 -16.941 -10.679 1.00 85.50 91 LEU A CA 1
ATOM 708 C C . LEU A 1 91 ? 7.484 -16.454 -9.273 1.00 85.50 91 LEU A C 1
ATOM 710 O O . LEU A 1 91 ? 6.656 -16.501 -8.368 1.00 85.50 91 LEU A O 1
ATOM 714 N N . ALA A 1 92 ? 8.703 -15.931 -9.102 1.00 83.19 92 ALA A N 1
ATOM 715 C CA . ALA A 1 92 ? 9.135 -15.347 -7.834 1.00 83.19 92 ALA A CA 1
ATOM 716 C C . ALA A 1 92 ? 8.317 -14.092 -7.494 1.00 83.19 92 ALA A C 1
ATOM 718 O O . ALA A 1 92 ? 7.835 -13.952 -6.371 1.00 83.19 92 ALA A O 1
ATOM 719 N N . ASN A 1 93 ? 8.093 -13.218 -8.480 1.00 84.25 93 ASN A N 1
ATOM 720 C CA . ASN A 1 93 ? 7.281 -12.016 -8.291 1.00 84.25 93 ASN A CA 1
ATOM 721 C C . ASN A 1 93 ? 5.819 -12.368 -7.983 1.00 84.25 93 ASN A C 1
ATOM 723 O O . ASN A 1 93 ? 5.246 -11.808 -7.052 1.00 84.25 93 ASN A O 1
ATOM 727 N N . LEU A 1 94 ? 5.233 -13.334 -8.698 1.00 87.19 94 LEU A N 1
ATOM 728 C CA . LEU A 1 94 ? 3.877 -13.818 -8.428 1.00 87.19 94 LEU A CA 1
ATOM 729 C C . LEU A 1 94 ? 3.756 -14.384 -7.006 1.00 87.19 94 LEU A C 1
ATOM 731 O O . LEU A 1 94 ? 2.805 -14.053 -6.305 1.00 87.19 94 LEU A O 1
ATOM 735 N N . GLY A 1 95 ? 4.731 -15.184 -6.563 1.00 90.06 95 GLY A N 1
ATOM 736 C CA . GLY A 1 95 ? 4.757 -15.734 -5.20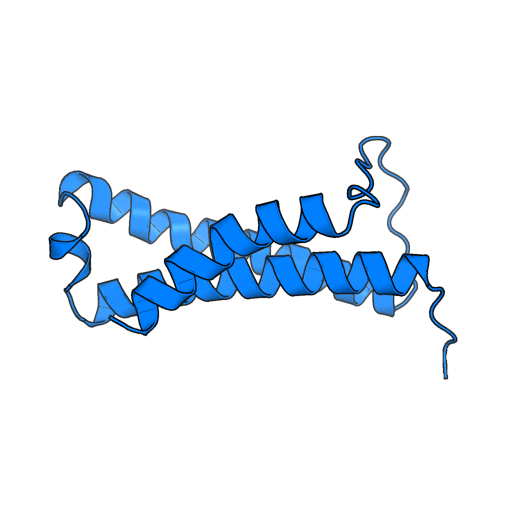7 1.00 90.06 95 GLY A CA 1
ATOM 737 C C . GLY A 1 95 ? 4.822 -14.647 -4.133 1.00 90.06 95 GLY A C 1
ATOM 738 O O . GLY A 1 95 ? 4.022 -14.657 -3.199 1.00 90.06 95 GLY A O 1
ATOM 739 N N . ILE A 1 96 ? 5.724 -13.672 -4.288 1.00 88.00 96 ILE A N 1
ATOM 740 C CA . ILE A 1 96 ? 5.900 -12.590 -3.309 1.00 88.00 96 ILE A CA 1
ATOM 741 C C . ILE A 1 96 ? 4.669 -11.681 -3.270 1.00 88.00 96 ILE A C 1
ATOM 743 O O . ILE A 1 96 ? 4.133 -11.436 -2.194 1.00 88.00 96 ILE A O 1
ATOM 747 N N . TYR A 1 97 ? 4.191 -11.184 -4.413 1.00 88.75 97 TYR A N 1
ATOM 748 C CA . TYR A 1 97 ? 3.019 -10.303 -4.432 1.00 88.75 97 TYR A CA 1
ATOM 749 C C . TYR A 1 97 ? 1.741 -11.032 -4.038 1.00 88.75 97 TYR A C 1
ATOM 751 O O . TYR A 1 97 ? 0.919 -10.466 -3.319 1.00 88.75 97 TYR A O 1
ATOM 759 N N . GLY A 1 98 ? 1.592 -12.290 -4.453 1.00 89.62 98 GLY A N 1
ATOM 760 C CA . GLY A 1 98 ? 0.480 -13.142 -4.053 1.00 89.62 98 GLY A CA 1
ATOM 761 C C . GLY A 1 98 ? 0.393 -13.294 -2.537 1.00 89.62 98 GLY A C 1
ATOM 762 O O . GLY A 1 98 ? -0.703 -13.190 -1.993 1.00 89.62 98 GLY A O 1
ATOM 763 N N . LEU A 1 99 ? 1.531 -13.425 -1.844 1.00 91.69 99 LEU A N 1
ATOM 764 C CA . LEU A 1 99 ? 1.575 -13.533 -0.382 1.00 91.69 99 LEU A CA 1
ATOM 765 C C . LEU A 1 99 ? 0.970 -12.315 0.335 1.00 91.69 99 LEU A C 1
ATOM 767 O O . LEU A 1 99 ? 0.455 -12.458 1.437 1.00 91.69 99 LEU A O 1
ATOM 771 N N . PHE A 1 100 ? 1.001 -11.136 -0.289 1.00 92.62 100 PHE A N 1
ATOM 772 C CA . PHE A 1 100 ? 0.410 -9.914 0.263 1.00 92.62 100 PHE A CA 1
ATOM 773 C C . PHE A 1 100 ? -1.003 -9.642 -0.258 1.00 92.62 100 PHE A C 1
ATOM 775 O O . PHE A 1 100 ? -1.867 -9.209 0.500 1.00 92.62 100 PHE A O 1
ATOM 782 N N . ILE A 1 101 ? -1.260 -9.903 -1.541 1.00 93.31 101 ILE A N 1
ATOM 783 C CA . ILE A 1 101 ? -2.574 -9.673 -2.154 1.00 93.31 101 ILE A CA 1
ATOM 784 C C . ILE A 1 101 ? -3.610 -10.653 -1.602 1.00 93.31 101 ILE A C 1
ATOM 786 O O . ILE A 1 101 ? -4.743 -10.254 -1.361 1.00 93.31 101 ILE A O 1
ATOM 790 N N . LEU A 1 102 ? -3.236 -11.913 -1.371 1.00 93.69 102 LEU A N 1
ATOM 791 C CA . LEU A 1 102 ? -4.144 -12.946 -0.875 1.00 93.69 102 LEU A CA 1
ATOM 792 C C . LEU A 1 102 ? -4.758 -12.604 0.494 1.00 93.69 102 LEU A C 1
ATOM 794 O O . LEU A 1 102 ? -5.985 -12.574 0.574 1.00 93.69 102 LEU A O 1
ATOM 798 N N . PRO A 1 103 ? -3.987 -12.304 1.559 1.00 90.44 103 PRO A N 1
ATOM 799 C CA . PRO A 1 103 ? -4.575 -11.943 2.849 1.00 90.44 103 PRO A CA 1
ATOM 800 C C . PRO A 1 103 ? -5.370 -10.637 2.778 1.00 90.44 103 PRO A C 1
ATOM 802 O O . PRO A 1 103 ? -6.393 -10.517 3.444 1.00 90.44 103 PRO A O 1
ATOM 805 N N . LEU A 1 104 ? -4.944 -9.682 1.946 1.00 92.44 104 LEU A N 1
ATOM 806 C CA . LEU A 1 104 ? -5.680 -8.438 1.745 1.00 92.44 104 LEU A CA 1
ATOM 807 C C . LEU A 1 104 ? -7.043 -8.687 1.084 1.00 92.44 104 LEU A C 1
ATOM 809 O O . LEU A 1 104 ? -8.054 -8.169 1.546 1.00 92.44 104 LEU A O 1
ATOM 813 N N . ALA A 1 105 ? -7.080 -9.504 0.030 1.00 92.62 105 ALA A N 1
ATOM 814 C CA . ALA A 1 105 ? -8.313 -9.877 -0.651 1.00 92.62 105 ALA A CA 1
ATOM 815 C C . ALA A 1 105 ? -9.248 -10.647 0.286 1.00 92.62 105 ALA A C 1
ATOM 817 O O . ALA A 1 105 ? -10.418 -10.294 0.393 1.00 92.62 105 ALA A O 1
ATOM 818 N N . LEU A 1 106 ? -8.732 -11.646 1.008 1.00 91.00 106 LEU A N 1
ATOM 819 C CA . LEU A 1 106 ? -9.523 -12.398 1.982 1.00 91.00 106 LEU A CA 1
ATOM 820 C C . LEU A 1 106 ? -10.106 -11.490 3.070 1.00 91.00 106 LEU A C 1
ATOM 822 O O . LEU A 1 106 ? -11.271 -11.649 3.402 1.00 91.00 106 LEU A O 1
ATOM 826 N N . GLY A 1 107 ? -9.340 -10.520 3.575 1.00 87.50 107 GLY A N 1
ATOM 827 C CA . GLY A 1 107 ? -9.833 -9.578 4.581 1.00 87.50 107 GLY A CA 1
ATOM 828 C C . GLY A 1 107 ? -10.990 -8.694 4.102 1.00 87.50 107 GLY A C 1
ATOM 829 O O . GLY A 1 107 ? -11.856 -8.357 4.893 1.00 87.50 107 GLY A O 1
ATOM 830 N N . PHE A 1 108 ? -11.033 -8.324 2.819 1.00 86.81 108 PHE A N 1
ATOM 831 C CA . PHE A 1 108 ? -12.145 -7.536 2.267 1.00 86.81 108 PHE A CA 1
ATOM 832 C C . PHE A 1 108 ? -13.342 -8.380 1.803 1.00 86.81 108 PHE A C 1
ATOM 834 O O . PHE A 1 108 ? -14.445 -7.844 1.703 1.00 86.81 108 PHE A O 1
ATOM 841 N N . LEU A 1 109 ? -13.128 -9.650 1.440 1.00 88.75 109 LEU A N 1
ATOM 842 C CA . LEU A 1 109 ? -14.183 -10.538 0.932 1.00 88.75 109 LEU A CA 1
ATOM 843 C C . LEU A 1 109 ? -14.954 -11.272 2.040 1.00 88.75 109 LEU A C 1
ATOM 845 O O . LEU A 1 109 ? -16.059 -11.746 1.768 1.00 88.75 109 LEU A O 1
ATOM 849 N N . LEU A 1 110 ? -14.361 -11.416 3.227 1.00 80.56 110 LEU A N 1
ATOM 850 C CA . LEU A 1 110 ? -14.944 -12.077 4.399 1.00 80.56 110 LEU A CA 1
ATOM 851 C C . LEU A 1 110 ? -15.532 -11.046 5.365 1.00 80.56 110 LEU A C 1
ATOM 853 O O . LEU A 1 110 ? -16.633 -11.324 5.889 1.00 80.56 110 LEU A O 1
#

Sequence (110 aa):
MRFLSTAQRRAIAHHLIRSSILTGFGLYIIFLVQTHTLVQYVEPNLSVYVKLSAIGLFATAIYQLHSALQEWQGVTAAPCDCNHEPSASLLANLGIYGLFILPLALGFLL

pLDDT: mean 85.47, std 12.54, range [46.72, 97.56]

Radius of gyration: 16.78 Å; chains: 1; bounding box: 41×29×50 Å

InterPro domains:
  IPR048493 DUF1980, N-terminal domain [PF09323] (17-110)

Organism: NCBI:txid2495582

Foldseek 3Di:
DDDQDPLLVVLLVVLQLLLVLLLLLLVLLVVCVVVVVLVVVDPPVCNVVSNVVSVVSNVSSVVSNVVSVCSVVVNDDDDDVPDPDPPPDPVVVCVVSCVRVVVSVVSVVD